Protein AF-A0A4S8M0F4-F1 (afdb_monomer)

Organism: Dendrothele bispora (strain CBS 962.96) (NCBI:txid1314807)

Structure (mmCIF, N/CA/C/O backbone):
data_AF-A0A4S8M0F4-F1
#
_entry.id   AF-A0A4S8M0F4-F1
#
loop_
_atom_site.group_PDB
_atom_site.id
_atom_site.type_symbol
_atom_site.label_atom_id
_atom_site.label_alt_id
_atom_site.label_comp_id
_atom_site.label_asym_id
_atom_site.label_entity_id
_atom_site.label_seq_id
_atom_site.pdbx_PDB_ins_code
_atom_site.Cartn_x
_atom_site.Cartn_y
_atom_site.Cartn_z
_atom_site.occupancy
_atom_site.B_iso_or_equiv
_atom_site.auth_seq_id
_atom_site.auth_comp_id
_atom_site.auth_asym_id
_atom_site.auth_atom_id
_atom_site.pdbx_PDB_model_num
ATOM 1 N N . MET A 1 1 ? 21.049 23.879 -57.300 1.00 48.81 1 MET A N 1
ATOM 2 C CA . MET A 1 1 ? 20.411 22.887 -56.408 1.00 48.81 1 MET A CA 1
ATOM 3 C C . MET A 1 1 ? 20.902 23.128 -54.984 1.00 48.81 1 MET A C 1
ATOM 5 O O . MET A 1 1 ? 22.066 22.835 -54.726 1.00 48.81 1 MET A O 1
ATOM 9 N N . PRO A 1 2 ? 20.112 23.744 -54.087 1.00 59.31 2 PRO A N 1
ATOM 10 C CA . PRO A 1 2 ? 20.532 23.915 -52.700 1.00 59.31 2 PRO A CA 1
ATOM 11 C C . PRO A 1 2 ? 20.573 22.540 -52.022 1.00 59.31 2 PRO A C 1
ATOM 13 O O . PRO A 1 2 ? 19.590 21.805 -51.989 1.00 59.31 2 PRO A O 1
ATOM 16 N N . HIS A 1 3 ? 21.753 22.164 -51.552 1.00 64.50 3 HIS A N 1
ATOM 17 C CA . HIS A 1 3 ? 22.019 20.913 -50.861 1.00 64.50 3 HIS A CA 1
ATOM 18 C C . HIS A 1 3 ? 21.508 21.059 -49.423 1.00 64.50 3 HIS A C 1
ATOM 20 O O . HIS A 1 3 ? 22.044 21.836 -48.636 1.00 64.50 3 HIS A O 1
ATOM 26 N N . ASN A 1 4 ? 20.431 20.350 -49.084 1.00 72.88 4 ASN A N 1
ATOM 27 C CA . ASN A 1 4 ? 19.879 20.356 -47.732 1.00 72.88 4 ASN A CA 1
ATOM 28 C C . ASN A 1 4 ? 20.863 19.674 -46.771 1.00 72.88 4 ASN A C 1
ATOM 30 O O . ASN A 1 4 ? 20.953 18.450 -46.721 1.00 72.88 4 ASN A O 1
ATOM 34 N N . LEU A 1 5 ? 21.597 20.481 -46.002 1.00 80.44 5 LEU A N 1
ATOM 35 C CA . LEU A 1 5 ? 22.578 20.029 -45.006 1.00 80.44 5 LEU A CA 1
ATOM 36 C C . LEU A 1 5 ? 21.950 19.644 -43.659 1.00 80.44 5 LEU A 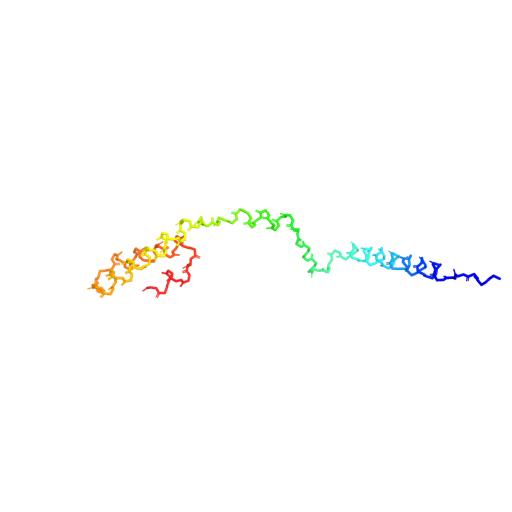C 1
ATOM 38 O O . LEU A 1 5 ? 22.613 19.020 -42.835 1.00 80.44 5 LEU A O 1
ATOM 42 N N . LEU A 1 6 ? 20.674 19.968 -43.428 1.00 78.81 6 LEU A N 1
ATOM 43 C CA . LEU A 1 6 ? 19.932 19.618 -42.207 1.00 78.81 6 LEU A CA 1
ATOM 44 C C . LEU A 1 6 ? 20.103 18.151 -41.750 1.00 78.81 6 LEU A C 1
ATOM 46 O O . LEU A 1 6 ? 20.422 17.944 -40.579 1.00 78.81 6 LEU A O 1
ATOM 50 N N . PRO A 1 7 ? 19.973 17.123 -42.615 1.00 83.56 7 PRO A N 1
ATOM 51 C CA . PRO A 1 7 ? 20.208 15.733 -42.210 1.00 83.56 7 PRO A CA 1
ATOM 52 C C . PRO A 1 7 ? 21.642 15.473 -41.725 1.00 83.56 7 PRO A C 1
ATOM 54 O O . PRO A 1 7 ? 21.842 14.713 -40.778 1.00 83.56 7 PRO A O 1
ATOM 57 N N . PHE A 1 8 ? 22.642 16.131 -42.317 1.00 85.06 8 PHE A N 1
ATOM 58 C CA . PHE A 1 8 ? 24.033 16.004 -41.884 1.00 85.06 8 PHE A CA 1
ATOM 59 C C . PHE A 1 8 ? 24.243 16.624 -40.498 1.00 85.06 8 PHE A C 1
ATOM 61 O O . PHE A 1 8 ? 24.877 16.011 -39.640 1.00 85.06 8 PHE A O 1
ATOM 68 N N . LEU A 1 9 ? 23.658 17.793 -40.231 1.00 85.12 9 LEU A N 1
ATOM 69 C CA . LEU A 1 9 ? 23.760 18.436 -38.921 1.00 85.12 9 LEU A CA 1
ATOM 70 C C . LEU A 1 9 ? 23.138 17.559 -37.825 1.00 85.12 9 LEU A C 1
ATOM 72 O O . LEU A 1 9 ? 23.814 17.289 -36.830 1.00 85.12 9 LEU A O 1
ATOM 76 N N . HIS A 1 10 ? 21.933 17.018 -38.038 1.00 88.50 10 HIS A N 1
ATOM 77 C CA . HIS A 1 10 ? 21.302 16.079 -37.098 1.00 88.50 10 HIS A CA 1
ATOM 78 C C . HIS A 1 10 ? 22.156 14.827 -36.861 1.00 88.50 10 HIS A C 1
ATOM 80 O O . HIS A 1 10 ? 22.354 14.412 -35.720 1.00 88.50 10 HIS A O 1
ATOM 86 N N . GLN A 1 11 ? 22.742 14.264 -37.922 1.00 87.88 11 GLN A N 1
ATOM 87 C CA . GLN A 1 11 ? 23.641 13.114 -37.822 1.00 87.88 11 GLN A CA 1
ATOM 88 C C . GLN A 1 11 ? 24.890 13.426 -36.982 1.00 87.88 11 GLN A C 1
ATOM 90 O O . GLN A 1 11 ? 25.369 12.567 -36.236 1.00 87.88 11 GLN A O 1
ATOM 95 N N . THR A 1 12 ? 25.439 14.639 -37.105 1.00 88.00 12 THR A N 1
ATOM 96 C CA . THR A 1 12 ? 26.607 15.060 -36.321 1.00 88.00 12 THR A CA 1
ATOM 97 C C . THR A 1 12 ? 26.266 15.365 -34.864 1.00 88.00 12 THR A C 1
ATOM 99 O O . THR A 1 12 ? 27.115 15.130 -34.007 1.00 88.00 12 THR A O 1
ATOM 102 N N . GLN A 1 13 ? 25.054 15.843 -34.567 1.00 89.31 13 GLN A N 1
ATOM 103 C CA . GLN A 1 13 ? 24.566 16.021 -33.194 1.00 89.31 13 GLN A CA 1
ATOM 104 C C . GLN A 1 13 ? 24.370 14.662 -32.516 1.00 89.31 13 GLN A C 1
ATOM 106 O O . GLN A 1 13 ? 25.047 14.374 -31.536 1.00 89.31 13 GLN A O 1
ATOM 111 N N . ALA A 1 14 ? 23.622 13.748 -33.143 1.00 89.62 14 ALA A N 1
ATOM 112 C CA . ALA A 1 14 ? 23.399 12.402 -32.609 1.00 89.62 14 ALA A CA 1
ATOM 113 C C . ALA A 1 14 ? 24.706 11.623 -32.363 1.00 89.62 14 ALA A C 1
ATOM 115 O O . ALA A 1 14 ? 24.834 10.875 -31.391 1.00 89.62 14 ALA A O 1
ATOM 116 N N . ARG A 1 15 ? 25.718 11.799 -33.229 1.00 88.56 15 ARG A N 1
ATOM 117 C CA . ARG A 1 15 ? 27.050 11.217 -32.992 1.00 88.56 15 ARG A CA 1
ATOM 118 C C . ARG A 1 15 ? 27.747 11.825 -31.779 1.00 88.56 15 ARG A C 1
ATOM 120 O O . ARG A 1 15 ? 28.385 11.081 -31.040 1.00 88.56 15 ARG A O 1
ATOM 127 N N . ARG A 1 16 ? 27.656 13.142 -31.581 1.00 91.31 16 ARG A N 1
ATOM 128 C CA . ARG A 1 16 ? 28.240 13.810 -30.410 1.00 91.31 16 ARG A CA 1
ATOM 129 C C . ARG A 1 16 ? 27.569 13.343 -29.125 1.00 91.31 16 ARG A C 1
ATOM 131 O O . ARG A 1 16 ? 28.284 12.951 -28.209 1.00 91.31 16 ARG A O 1
ATOM 138 N N . ASP A 1 17 ? 26.242 13.271 -29.106 1.00 91.25 17 ASP A N 1
ATOM 139 C CA . ASP A 1 17 ? 25.470 12.797 -27.951 1.00 91.25 17 ASP A CA 1
ATOM 140 C C . ASP A 1 17 ? 25.846 11.360 -27.576 1.00 91.25 17 ASP A C 1
ATOM 142 O O . ASP A 1 17 ? 26.101 11.053 -26.411 1.00 91.25 17 ASP A O 1
ATOM 146 N N . LYS A 1 18 ? 25.996 10.482 -28.577 1.00 92.38 18 LYS A N 1
ATOM 147 C CA . LYS A 1 18 ? 26.445 9.102 -28.358 1.00 92.38 18 LYS A CA 1
ATOM 148 C C . LYS A 1 18 ? 27.857 9.034 -27.771 1.00 92.38 18 LYS A C 1
ATOM 150 O O . LYS A 1 18 ? 28.102 8.248 -26.862 1.00 92.38 18 LYS A O 1
ATOM 155 N N . VAL A 1 19 ? 28.793 9.843 -28.272 1.00 92.12 19 VAL A N 1
ATOM 156 C CA . VAL A 1 19 ? 30.170 9.882 -27.746 1.00 92.12 19 VAL A CA 1
ATOM 157 C C . VAL A 1 19 ? 30.199 10.420 -26.315 1.00 92.12 19 VAL A C 1
ATOM 159 O O . VAL A 1 19 ? 30.938 9.890 -25.489 1.00 92.12 19 VAL A O 1
ATOM 162 N N . LEU A 1 20 ? 29.395 11.438 -26.006 1.00 91.62 20 LEU A N 1
ATOM 163 C CA . LEU A 1 20 ? 29.261 11.972 -24.649 1.00 91.62 20 LEU A CA 1
ATOM 164 C C . LEU A 1 20 ? 28.693 10.924 -23.691 1.00 91.62 20 LEU A C 1
ATOM 166 O O . LEU A 1 20 ? 29.244 10.744 -22.611 1.00 91.62 20 LEU A O 1
ATOM 170 N N . SE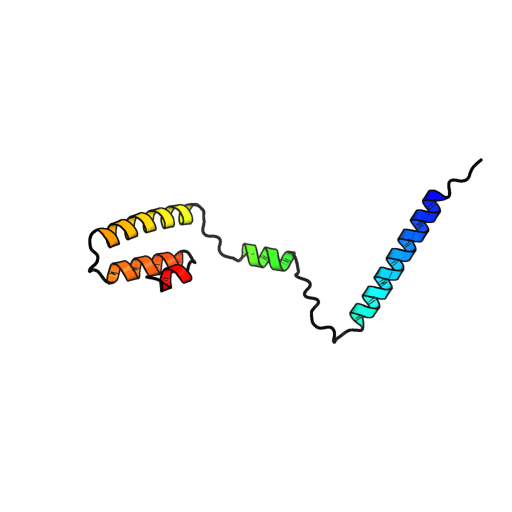R A 1 21 ? 27.661 10.192 -24.113 1.00 88.12 21 SER A N 1
ATOM 171 C CA . SER A 1 21 ? 27.088 9.089 -23.339 1.00 88.12 21 SER A CA 1
ATOM 172 C C . SER A 1 21 ? 28.122 7.997 -23.048 1.00 88.12 21 SER A C 1
ATOM 174 O O . SER A 1 21 ? 28.258 7.602 -21.896 1.00 88.12 21 SER A O 1
ATOM 176 N N . ILE A 1 22 ? 28.918 7.580 -24.042 1.00 89.00 22 ILE A N 1
ATOM 177 C CA . ILE A 1 22 ? 29.990 6.584 -23.850 1.00 89.00 22 ILE A CA 1
ATOM 178 C C . ILE A 1 22 ? 31.059 7.096 -22.877 1.00 89.00 22 ILE A C 1
ATOM 180 O O . ILE A 1 22 ? 31.514 6.358 -22.008 1.00 89.00 22 ILE A O 1
ATOM 184 N N . LYS A 1 23 ? 31.469 8.365 -23.001 1.00 87.06 23 LYS A N 1
ATOM 185 C CA . LYS A 1 23 ? 32.449 8.960 -22.080 1.00 87.06 23 LYS A CA 1
ATOM 186 C C . LYS A 1 23 ? 31.909 9.040 -20.655 1.00 87.06 23 LYS A C 1
ATOM 188 O O . LYS A 1 23 ? 32.646 8.744 -19.721 1.00 87.06 23 LYS A O 1
ATOM 193 N N . LEU A 1 24 ? 30.645 9.426 -20.489 1.00 83.19 24 LEU A N 1
ATOM 194 C CA . LEU A 1 24 ? 29.994 9.494 -19.184 1.00 83.19 24 LEU A CA 1
ATOM 195 C C . LEU A 1 24 ? 29.874 8.101 -18.549 1.00 83.19 24 LEU A C 1
ATOM 197 O O . LEU A 1 24 ? 30.158 7.960 -17.365 1.00 83.19 24 LEU A O 1
ATOM 201 N N . ASP A 1 25 ? 29.541 7.080 -19.341 1.00 82.12 25 ASP A N 1
ATOM 202 C CA . ASP A 1 25 ? 29.485 5.677 -18.909 1.00 82.12 25 ASP A CA 1
ATOM 203 C C . ASP A 1 25 ? 30.868 5.153 -18.480 1.00 82.12 25 ASP A C 1
ATOM 205 O O . ASP A 1 25 ? 31.018 4.551 -17.420 1.00 82.12 25 ASP A O 1
ATOM 209 N N . GLN A 1 26 ? 31.924 5.490 -19.227 1.00 81.00 26 GLN A N 1
ATOM 210 C CA . GLN A 1 26 ? 33.303 5.142 -18.871 1.00 81.00 26 GLN A CA 1
ATOM 211 C C . GLN A 1 26 ? 33.762 5.804 -17.555 1.00 81.00 26 GLN A C 1
ATOM 213 O O . GLN A 1 26 ? 34.447 5.177 -16.740 1.00 81.00 26 GLN A O 1
ATOM 218 N N . ILE A 1 27 ? 33.373 7.064 -17.326 1.00 74.62 27 ILE A N 1
ATOM 219 C CA . ILE A 1 27 ? 33.643 7.792 -16.074 1.00 74.62 27 ILE A CA 1
ATOM 220 C C . ILE A 1 27 ? 32.821 7.193 -14.919 1.00 74.62 27 ILE A C 1
ATOM 222 O O . ILE A 1 27 ? 33.350 7.001 -13.822 1.00 74.62 27 ILE A O 1
ATOM 226 N N . SER A 1 28 ? 31.562 6.825 -15.176 1.00 69.75 28 SER A N 1
ATOM 227 C CA . SER A 1 28 ? 30.688 6.135 -14.220 1.00 69.75 28 SER A CA 1
ATOM 228 C C . SER A 1 28 ? 31.258 4.770 -13.810 1.00 69.75 28 SER A C 1
ATOM 230 O O . SER A 1 28 ? 31.256 4.439 -12.629 1.00 69.75 28 SER A O 1
ATOM 232 N N . GLY A 1 29 ? 31.817 4.002 -14.753 1.00 63.19 29 GLY A N 1
ATOM 233 C CA . GLY A 1 29 ? 32.432 2.692 -14.497 1.00 63.19 29 GLY A CA 1
ATOM 234 C C . GLY A 1 29 ? 33.788 2.741 -13.779 1.00 63.19 29 GLY A C 1
ATOM 235 O O . GLY A 1 29 ? 34.158 1.783 -13.107 1.00 63.19 29 GLY A O 1
ATOM 236 N N . THR A 1 30 ? 34.517 3.860 -13.870 1.00 59.31 30 THR A N 1
ATOM 237 C CA . THR A 1 30 ? 35.797 4.078 -13.152 1.00 59.31 30 THR A CA 1
ATOM 238 C C . THR A 1 30 ? 35.577 4.571 -11.712 1.00 59.31 30 THR A C 1
ATOM 240 O O . THR A 1 30 ? 36.493 4.579 -10.892 1.00 59.31 30 THR A O 1
ATOM 243 N N . SER A 1 31 ? 34.339 4.932 -11.370 1.00 52.34 31 SER A N 1
ATOM 244 C CA . SER A 1 31 ? 33.943 5.420 -10.051 1.00 52.34 31 SER A CA 1
ATOM 245 C C . SER A 1 31 ? 33.391 4.278 -9.195 1.00 52.34 31 SER A C 1
ATOM 247 O O . SER A 1 31 ? 32.226 4.280 -8.811 1.00 52.34 31 SER A O 1
ATOM 249 N N . THR A 1 32 ? 34.236 3.322 -8.803 1.00 53.62 32 THR A N 1
ATOM 250 C CA . THR A 1 32 ? 33.916 2.347 -7.734 1.00 53.62 32 THR A CA 1
ATOM 251 C C . THR A 1 32 ? 33.746 2.997 -6.345 1.00 53.62 32 THR A C 1
ATOM 253 O O . THR A 1 32 ? 33.778 2.307 -5.330 1.00 53.62 32 THR A O 1
ATOM 256 N N . SER A 1 33 ? 33.574 4.322 -6.263 1.00 55.31 33 SER A N 1
ATOM 257 C CA . SER A 1 33 ? 33.454 5.082 -5.015 1.00 55.31 33 SER A CA 1
ATOM 258 C C . SER A 1 33 ? 32.468 6.260 -5.047 1.00 55.31 33 SER A C 1
ATOM 260 O O . SER A 1 33 ? 32.363 6.971 -4.050 1.00 55.31 33 SER A O 1
ATOM 262 N N . SER A 1 34 ? 31.672 6.462 -6.104 1.00 54.53 34 SER A N 1
ATOM 263 C CA . SER A 1 34 ? 30.539 7.402 -6.043 1.00 54.53 34 SER A CA 1
ATOM 264 C C . SER A 1 34 ? 29.281 6.658 -5.596 1.00 54.53 34 SER A C 1
ATOM 266 O O . SER A 1 34 ? 28.405 6.319 -6.394 1.00 54.53 34 SER A O 1
ATOM 268 N N . GLY A 1 35 ? 29.233 6.335 -4.303 1.00 61.50 35 GLY A N 1
ATOM 269 C CA . GLY A 1 35 ? 28.067 5.734 -3.666 1.00 61.50 35 GLY A CA 1
ATOM 270 C C . GLY A 1 35 ? 26.836 6.616 -3.862 1.00 61.50 35 GLY A C 1
ATOM 271 O O . GLY A 1 35 ? 26.814 7.727 -3.342 1.00 61.50 35 GLY A O 1
ATOM 272 N N . SER A 1 36 ? 25.862 6.125 -4.639 1.00 58.84 36 SER A N 1
ATOM 273 C CA . SER A 1 36 ? 24.417 6.466 -4.647 1.00 58.84 36 SER A CA 1
ATOM 274 C C . SER A 1 36 ? 23.732 6.242 -6.008 1.00 58.84 36 SER A C 1
ATOM 276 O O . SER A 1 36 ? 22.583 6.641 -6.172 1.00 58.84 36 SER A O 1
ATOM 278 N N . SER A 1 37 ? 24.358 5.582 -6.994 1.00 51.19 37 SER A N 1
ATOM 279 C CA . SER A 1 37 ? 23.598 5.115 -8.167 1.00 51.19 37 SER A CA 1
ATOM 280 C C . SER A 1 37 ? 22.762 3.888 -7.789 1.00 51.19 37 SER A C 1
ATOM 282 O O . SER A 1 37 ? 23.186 2.745 -7.954 1.00 51.19 37 SER A O 1
ATOM 284 N N . THR A 1 38 ? 21.581 4.109 -7.214 1.00 61.00 38 THR A N 1
ATOM 285 C CA . THR A 1 38 ? 20.575 3.063 -7.016 1.00 61.00 38 THR A CA 1
ATOM 286 C C . THR A 1 38 ? 19.743 2.940 -8.288 1.00 61.00 38 THR A C 1
ATOM 288 O O . THR A 1 38 ? 18.667 3.520 -8.415 1.00 61.00 38 THR A O 1
ATOM 291 N N . SER A 1 39 ? 20.243 2.185 -9.268 1.00 61.66 39 SER A N 1
ATOM 292 C CA . SER A 1 39 ? 19.390 1.738 -10.370 1.00 61.66 39 SER A CA 1
ATOM 293 C C . SER A 1 39 ? 18.434 0.679 -9.823 1.00 61.66 39 SER A C 1
ATOM 295 O O . SER A 1 39 ? 18.850 -0.415 -9.445 1.00 61.66 39 SER A O 1
ATOM 297 N N . ILE A 1 40 ? 17.158 1.036 -9.696 1.00 65.06 40 ILE A N 1
ATOM 298 C CA . ILE A 1 40 ? 16.109 0.095 -9.305 1.00 65.06 40 ILE A CA 1
ATOM 299 C C . ILE A 1 40 ? 15.774 -0.725 -10.548 1.00 65.06 40 ILE A C 1
ATOM 301 O O . ILE A 1 40 ? 15.322 -0.164 -11.545 1.00 65.06 40 ILE A O 1
ATOM 305 N N . ASP A 1 41 ? 15.991 -2.041 -10.493 1.00 77.50 41 ASP A N 1
ATOM 306 C CA . ASP A 1 41 ? 15.545 -2.939 -11.556 1.00 77.50 41 ASP A CA 1
ATOM 307 C C . ASP A 1 41 ? 14.007 -2.930 -11.601 1.00 77.50 41 ASP A C 1
ATOM 309 O O . ASP A 1 41 ? 13.368 -3.396 -10.649 1.00 77.50 41 ASP A O 1
ATOM 313 N N . PRO A 1 42 ? 13.382 -2.421 -12.680 1.00 79.31 42 PRO A N 1
ATOM 314 C CA . PRO A 1 42 ? 11.930 -2.366 -12.775 1.00 79.31 42 PRO A CA 1
ATOM 315 C C . PRO A 1 42 ? 11.304 -3.763 -12.715 1.00 79.31 42 PRO A C 1
ATOM 317 O O . PRO A 1 42 ? 10.198 -3.905 -12.199 1.00 79.31 42 PRO A O 1
ATOM 320 N N . LYS A 1 43 ? 12.000 -4.810 -13.184 1.00 77.88 43 LYS A N 1
ATOM 321 C CA . LYS A 1 43 ? 11.487 -6.186 -13.119 1.00 77.88 43 LYS A CA 1
ATOM 322 C C . LYS A 1 43 ? 11.528 -6.738 -11.699 1.00 77.88 43 LYS A C 1
ATOM 324 O O . LYS A 1 43 ? 10.527 -7.285 -11.239 1.00 77.88 43 LYS A O 1
ATOM 329 N N . GLY A 1 44 ? 12.643 -6.566 -10.991 1.00 82.00 44 GLY A N 1
ATOM 330 C CA . GLY A 1 44 ? 12.753 -6.921 -9.576 1.00 82.00 44 GLY A CA 1
ATOM 331 C C . GLY A 1 44 ? 11.750 -6.164 -8.702 1.00 82.00 44 GLY A C 1
ATOM 332 O O . GLY A 1 44 ? 11.135 -6.756 -7.814 1.00 82.00 44 GLY A O 1
ATOM 333 N N . TYR A 1 45 ? 11.516 -4.883 -8.998 1.00 77.00 45 TYR A N 1
ATOM 334 C CA . TYR A 1 45 ? 10.525 -4.073 -8.293 1.00 77.00 45 TYR A CA 1
ATOM 335 C C . TYR A 1 45 ? 9.097 -4.578 -8.527 1.00 77.00 45 TYR A C 1
ATOM 337 O O . TYR A 1 45 ? 8.371 -4.807 -7.565 1.00 77.00 45 TYR A O 1
ATOM 345 N N . LEU A 1 46 ? 8.712 -4.842 -9.780 1.00 79.62 46 LEU A N 1
ATOM 346 C CA . LEU A 1 46 ? 7.397 -5.409 -10.104 1.00 79.62 46 LEU A CA 1
ATOM 347 C C . LEU A 1 46 ? 7.200 -6.805 -9.503 1.00 79.62 46 LEU A C 1
ATOM 349 O O . LEU A 1 46 ? 6.148 -7.077 -8.944 1.00 79.62 46 LEU A O 1
ATOM 353 N N . THR A 1 47 ? 8.229 -7.655 -9.524 1.00 78.06 47 THR A N 1
ATOM 354 C CA . THR A 1 47 ? 8.169 -8.989 -8.896 1.00 78.06 47 THR A CA 1
ATOM 355 C C . THR A 1 47 ? 7.972 -8.880 -7.385 1.00 78.06 47 THR A C 1
ATOM 357 O O . THR A 1 47 ? 7.203 -9.635 -6.792 1.00 78.06 47 THR A O 1
ATOM 360 N N . SER A 1 48 ? 8.646 -7.917 -6.753 1.00 75.00 48 SER A N 1
ATOM 361 C CA . SER A 1 48 ? 8.480 -7.640 -5.324 1.00 75.00 48 SER A CA 1
ATOM 362 C C . SER A 1 48 ? 7.084 -7.093 -5.011 1.00 75.00 48 SER A C 1
ATOM 364 O O . SER A 1 48 ? 6.533 -7.420 -3.964 1.00 75.00 48 SER A O 1
ATOM 366 N N . LEU A 1 49 ? 6.498 -6.301 -5.916 1.00 72.19 49 LEU A N 1
ATOM 367 C CA . LEU A 1 49 ? 5.123 -5.810 -5.800 1.00 72.19 49 LEU A CA 1
ATOM 368 C C . LEU A 1 49 ? 4.083 -6.921 -5.984 1.00 72.19 49 LEU A C 1
ATOM 370 O O . LEU A 1 49 ? 3.142 -6.974 -5.205 1.00 72.19 49 LEU A O 1
ATOM 374 N N . ASP A 1 50 ? 4.266 -7.830 -6.940 1.00 70.62 50 ASP A N 1
ATOM 375 C CA . ASP A 1 50 ? 3.377 -8.989 -7.120 1.00 70.62 50 ASP A CA 1
ATOM 376 C C . ASP A 1 50 ? 3.489 -9.985 -5.956 1.00 70.62 50 ASP A C 1
ATOM 378 O O . ASP A 1 50 ? 2.523 -10.654 -5.595 1.00 70.62 50 ASP A O 1
ATOM 382 N N . SER A 1 51 ? 4.670 -10.068 -5.337 1.00 68.31 51 SER A N 1
ATOM 383 C CA . SER A 1 51 ? 4.894 -10.869 -4.128 1.00 68.31 51 SER A CA 1
ATOM 384 C C . SER A 1 51 ? 4.304 -10.220 -2.874 1.00 68.31 51 SER A C 1
ATOM 386 O O . SER A 1 51 ? 4.101 -10.900 -1.864 1.00 68.31 51 SER A O 1
ATOM 388 N N . ALA A 1 52 ? 4.042 -8.908 -2.899 1.00 66.38 52 ALA A N 1
ATOM 389 C CA . ALA A 1 52 ? 3.339 -8.246 -1.818 1.00 66.38 52 ALA A CA 1
ATOM 390 C C . ALA A 1 52 ? 1.892 -8.737 -1.847 1.00 66.38 52 ALA A C 1
ATOM 392 O O . ALA A 1 52 ? 1.143 -8.445 -2.772 1.00 66.38 52 ALA A O 1
ATOM 393 N N . ILE A 1 53 ? 1.521 -9.519 -0.834 1.00 59.84 53 ILE A N 1
ATOM 394 C CA . ILE A 1 53 ? 0.203 -10.140 -0.696 1.00 59.84 53 ILE A CA 1
ATOM 395 C C . ILE A 1 53 ? -0.864 -9.038 -0.696 1.00 59.84 53 ILE A C 1
ATOM 397 O O . ILE A 1 53 ? -1.169 -8.427 0.334 1.00 59.84 53 ILE A O 1
ATOM 401 N N . LEU A 1 54 ? -1.417 -8.762 -1.874 1.00 58.62 54 LEU A N 1
ATOM 402 C CA . LEU A 1 54 ? -2.593 -7.931 -2.032 1.00 58.62 54 LEU A CA 1
ATOM 403 C C . LEU A 1 54 ? -3.769 -8.767 -1.553 1.00 58.62 54 LEU A C 1
ATOM 405 O O . LEU A 1 54 ? -4.107 -9.794 -2.140 1.00 58.62 54 LEU A O 1
ATOM 409 N N . LYS A 1 55 ? -4.371 -8.326 -0.452 1.00 62.97 55 LYS A N 1
ATOM 410 C CA . LYS A 1 55 ? -5.631 -8.887 0.024 1.00 62.97 55 LYS A CA 1
ATOM 411 C C . LYS A 1 55 ? -6.647 -8.835 -1.109 1.00 62.97 55 LYS A C 1
ATOM 413 O O . LYS A 1 55 ? -6.749 -7.812 -1.790 1.00 62.97 55 LYS A O 1
ATOM 418 N N . SER A 1 56 ? -7.368 -9.925 -1.330 1.00 63.31 56 SER A N 1
ATOM 419 C CA . SER A 1 56 ? -8.377 -9.980 -2.388 1.00 63.31 56 SER A CA 1
ATOM 420 C C . SER A 1 56 ? -9.505 -8.973 -2.117 1.00 63.31 56 SER A C 1
ATOM 422 O O . SER A 1 56 ? -9.812 -8.678 -0.965 1.00 63.31 56 SER A O 1
ATOM 424 N N . ASP A 1 57 ? -10.166 -8.434 -3.147 1.00 61.12 57 ASP A N 1
ATOM 425 C CA . ASP A 1 57 ? -11.263 -7.456 -2.965 1.00 61.12 57 ASP A CA 1
ATOM 426 C C . ASP A 1 57 ? -12.392 -7.992 -2.050 1.00 61.12 57 ASP A C 1
ATOM 428 O O . ASP A 1 57 ? -12.995 -7.259 -1.260 1.00 61.12 57 ASP A O 1
ATOM 432 N N . ALA A 1 58 ? -12.594 -9.315 -2.066 1.00 60.72 58 ALA A N 1
ATOM 433 C CA . ALA A 1 58 ? -13.464 -10.025 -1.133 1.00 60.72 58 ALA A CA 1
ATOM 434 C C . ALA A 1 58 ? -13.005 -9.877 0.332 1.00 60.72 58 ALA A C 1
ATOM 436 O O . ALA A 1 58 ? -13.805 -9.514 1.196 1.00 60.72 58 ALA A O 1
ATOM 437 N N . GLU A 1 59 ? -11.713 -10.063 0.611 1.00 66.50 59 GLU A N 1
ATOM 438 C CA . GLU A 1 59 ? -11.134 -9.846 1.942 1.00 66.50 59 GLU A CA 1
ATOM 439 C C . GLU A 1 59 ? -11.242 -8.381 2.382 1.00 66.50 59 GLU A C 1
ATOM 441 O O . GLU A 1 59 ? -11.523 -8.116 3.550 1.00 66.50 59 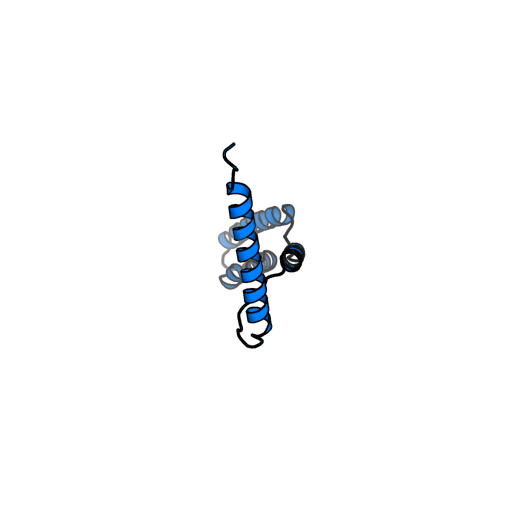GLU A O 1
ATOM 446 N N . ILE A 1 60 ? -11.088 -7.407 1.473 1.00 70.75 60 ILE A N 1
ATOM 447 C CA . ILE A 1 60 ? -11.293 -5.985 1.801 1.00 70.75 60 ILE A CA 1
ATOM 448 C C . ILE A 1 60 ? -12.741 -5.732 2.251 1.00 70.75 60 ILE A C 1
ATOM 450 O O . ILE A 1 60 ? -12.971 -4.987 3.211 1.00 70.75 60 ILE A O 1
ATOM 454 N N . SER A 1 61 ? -13.723 -6.324 1.567 1.00 75.50 61 SER A N 1
ATOM 455 C CA . SER A 1 61 ? -15.141 -6.205 1.928 1.00 75.50 61 SER A CA 1
ATOM 456 C C . SER A 1 61 ? -15.436 -6.823 3.298 1.00 75.50 61 SER A C 1
ATOM 458 O O . SER A 1 61 ? -16.107 -6.210 4.135 1.00 75.50 61 SER A O 1
ATOM 460 N N . ASP A 1 62 ? -14.873 -7.998 3.574 1.00 75.75 62 ASP A N 1
ATOM 461 C CA . ASP A 1 62 ? -15.044 -8.690 4.852 1.00 75.75 62 ASP A CA 1
ATOM 462 C C . ASP A 1 62 ? -14.380 -7.941 6.006 1.00 75.75 62 ASP A C 1
ATOM 464 O O . ASP A 1 62 ? -14.993 -7.785 7.063 1.00 75.75 62 ASP A O 1
ATOM 468 N N . ILE A 1 63 ? -13.194 -7.365 5.790 1.00 75.75 63 ILE A N 1
ATOM 469 C CA . ILE A 1 63 ? -12.521 -6.504 6.773 1.00 75.75 63 ILE A CA 1
ATOM 470 C C . ILE A 1 63 ? -13.379 -5.274 7.094 1.00 75.75 63 ILE A C 1
ATOM 472 O O . ILE A 1 63 ? -13.527 -4.914 8.263 1.00 75.75 63 ILE A O 1
ATOM 476 N N . LYS A 1 64 ? -13.997 -4.634 6.090 1.00 79.56 64 LYS A N 1
ATOM 477 C CA . LYS A 1 64 ? -14.907 -3.496 6.323 1.00 79.56 64 LYS A CA 1
ATOM 478 C C . LYS A 1 64 ? -16.117 -3.904 7.160 1.00 79.56 64 LYS A C 1
ATOM 480 O O . LYS A 1 64 ? -16.486 -3.185 8.088 1.00 79.56 64 LYS A O 1
ATOM 485 N N . ARG A 1 65 ? -16.718 -5.060 6.863 1.00 81.38 65 ARG A N 1
ATOM 486 C CA . ARG A 1 65 ? -17.837 -5.602 7.648 1.00 81.38 65 ARG A CA 1
ATOM 487 C C . ARG A 1 65 ? -17.420 -5.930 9.078 1.00 81.38 65 ARG A C 1
ATOM 489 O O . ARG A 1 65 ? -18.125 -5.554 10.012 1.00 81.38 65 ARG A O 1
ATOM 496 N N . ALA A 1 66 ? -16.260 -6.551 9.256 1.00 78.62 66 ALA A N 1
ATOM 497 C CA . ALA A 1 66 ? -15.711 -6.866 10.564 1.00 78.62 66 ALA A CA 1
ATOM 498 C C . ALA A 1 66 ? -15.430 -5.598 11.390 1.00 78.62 66 ALA A C 1
ATOM 500 O O . ALA A 1 66 ? -15.784 -5.567 12.565 1.00 78.62 66 ALA A O 1
ATOM 501 N N . ARG A 1 67 ? -14.918 -4.514 10.787 1.00 79.62 67 ARG A N 1
ATOM 502 C CA . ARG A 1 67 ? -14.760 -3.219 11.479 1.00 79.62 67 ARG A CA 1
ATOM 503 C C . ARG A 1 67 ? -16.082 -2.657 11.984 1.00 79.62 67 ARG A C 1
ATOM 505 O O . ARG A 1 67 ? -16.178 -2.329 13.158 1.00 79.62 67 ARG A O 1
ATOM 512 N N . MET A 1 68 ? -17.118 -2.622 11.144 1.00 80.56 68 MET A N 1
ATOM 513 C CA . MET A 1 68 ? -18.443 -2.153 11.574 1.00 80.56 68 MET A CA 1
ATOM 514 C C . MET A 1 68 ? -19.006 -2.992 12.732 1.00 80.56 68 MET A C 1
ATOM 516 O O . MET A 1 68 ? -19.636 -2.456 13.646 1.00 80.56 68 MET A O 1
ATOM 520 N N . LEU A 1 69 ? -18.768 -4.308 12.712 1.00 80.62 69 LEU A N 1
ATOM 521 C CA . LEU A 1 69 ? -19.163 -5.206 13.797 1.00 80.62 69 LEU A CA 1
ATOM 522 C C . LEU A 1 69 ? -18.388 -4.911 15.083 1.00 80.62 69 LEU A C 1
ATOM 524 O O . LEU A 1 69 ? -19.009 -4.799 16.140 1.00 80.62 69 LEU A O 1
ATOM 528 N N . PHE A 1 70 ? -17.064 -4.751 15.011 1.00 73.81 70 PHE A N 1
ATOM 529 C CA . PHE A 1 70 ? -16.248 -4.426 16.180 1.00 73.81 70 PHE A CA 1
ATOM 530 C C . PHE A 1 70 ? -16.559 -3.038 16.741 1.00 73.81 70 PHE A C 1
ATOM 532 O O . PHE A 1 70 ? -16.688 -2.927 17.956 1.00 73.81 70 PHE A O 1
ATOM 539 N N . ASP A 1 71 ? -16.796 -2.022 15.908 1.00 77.12 71 ASP A N 1
ATOM 540 C CA . ASP A 1 71 ? -17.222 -0.686 16.351 1.00 77.12 71 ASP A CA 1
ATOM 541 C C . ASP A 1 71 ? -18.545 -0.748 17.126 1.00 77.12 71 ASP A C 1
ATOM 543 O O . ASP A 1 71 ? -18.693 -0.155 18.199 1.00 77.12 71 ASP A O 1
ATOM 547 N N . SER A 1 72 ? -19.504 -1.528 16.622 1.00 75.31 72 SER A N 1
ATOM 548 C CA . SER A 1 72 ? -20.784 -1.755 17.296 1.00 75.31 72 SER A CA 1
ATOM 549 C C . SER A 1 72 ? -20.614 -2.547 18.603 1.00 75.31 72 SER A C 1
ATOM 551 O O . SER A 1 72 ? -21.190 -2.199 19.642 1.00 75.31 72 SER A O 1
ATOM 553 N N . LEU A 1 73 ? -19.752 -3.573 18.612 1.00 69.56 73 LEU A N 1
ATOM 554 C CA . LEU A 1 73 ? -19.442 -4.360 19.810 1.00 69.56 73 LEU A CA 1
ATOM 555 C C . LEU A 1 73 ? -18.713 -3.531 20.877 1.00 69.56 73 LEU A C 1
ATOM 557 O O . LEU A 1 73 ? -19.001 -3.683 22.063 1.00 69.56 73 LEU A O 1
ATOM 561 N N . VAL A 1 74 ? -17.781 -2.665 20.491 1.00 72.50 74 VAL A N 1
ATOM 562 C CA . VAL A 1 74 ? -17.040 -1.778 21.396 1.00 72.50 74 VAL A CA 1
ATOM 563 C C . VAL A 1 74 ? -17.978 -0.733 22.000 1.00 72.50 74 VAL A C 1
ATOM 565 O O . VAL A 1 74 ? -18.020 -0.582 23.222 1.00 72.50 74 VAL A O 1
ATOM 568 N N . LYS A 1 75 ? -18.798 -0.079 21.167 1.00 72.38 75 LYS A N 1
ATOM 569 C CA . LYS A 1 75 ? -19.729 0.971 21.599 1.00 72.38 75 LYS A CA 1
ATOM 570 C C . LYS A 1 75 ? -20.859 0.447 22.485 1.00 72.38 75 LYS A C 1
ATOM 572 O O . LYS A 1 75 ? -21.281 1.145 23.401 1.00 72.38 75 LYS A O 1
ATOM 577 N N . SER A 1 76 ? -21.332 -0.778 22.247 1.00 70.44 76 SER A N 1
ATOM 578 C CA . SER A 1 76 ? -22.396 -1.375 23.064 1.00 70.44 76 SER A CA 1
ATOM 579 C C . SER A 1 76 ? -21.951 -1.710 24.491 1.00 70.44 76 SER A C 1
ATOM 581 O O . SER A 1 76 ? -22.772 -1.683 25.402 1.00 70.44 76 SER A 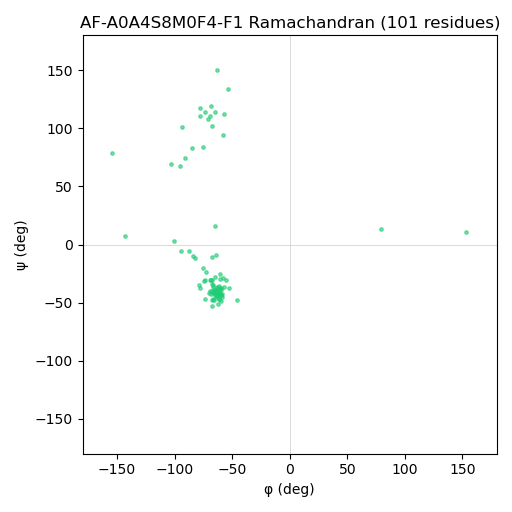O 1
ATOM 583 N N . ASN A 1 77 ? -20.675 -2.050 24.712 1.00 61.06 77 ASN A N 1
ATOM 584 C CA . AS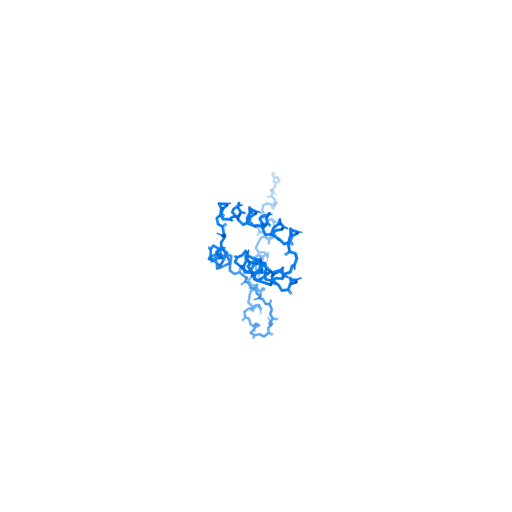N A 1 77 ? -20.221 -2.601 25.992 1.00 61.06 77 ASN A CA 1
ATOM 585 C C . ASN A 1 77 ? -18.722 -2.328 26.256 1.00 61.06 77 ASN A C 1
ATOM 587 O O . ASN A 1 77 ? -17.904 -3.243 26.143 1.00 61.06 77 ASN A O 1
ATOM 591 N N . PRO A 1 78 ? -18.322 -1.127 26.688 1.00 67.44 78 PRO A N 1
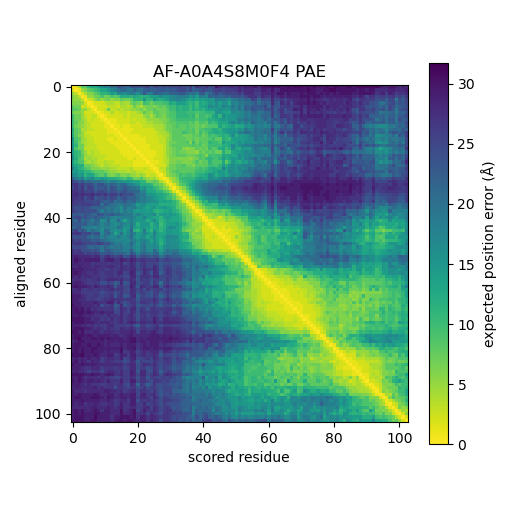ATOM 592 C CA . PRO A 1 78 ? -16.912 -0.708 26.734 1.00 67.44 78 PRO A CA 1
ATOM 593 C C . PRO A 1 78 ? -15.998 -1.496 27.701 1.00 67.44 78 PRO A C 1
ATOM 595 O O . PRO A 1 78 ? -14.782 -1.341 27.657 1.00 67.44 78 PRO A O 1
ATOM 598 N N . LYS A 1 79 ? -16.546 -2.365 28.565 1.00 72.69 79 LYS A N 1
ATOM 599 C CA . LYS A 1 79 ? -15.810 -3.080 29.629 1.00 72.69 79 LYS A CA 1
ATOM 600 C C . LYS A 1 79 ? -15.164 -4.421 29.234 1.00 72.69 79 LYS A C 1
ATOM 602 O O . LYS A 1 79 ? -14.487 -5.015 30.067 1.00 72.69 79 LYS A O 1
ATOM 607 N N . GLN A 1 80 ? -15.366 -4.945 28.020 1.00 67.31 80 GLN A N 1
ATOM 608 C CA . GLN A 1 80 ? -14.777 -6.241 27.632 1.00 67.31 80 GLN A CA 1
ATOM 609 C C . GLN A 1 80 ? -13.423 -6.078 26.927 1.00 67.31 80 GLN A C 1
ATOM 611 O O . GLN A 1 80 ? -13.367 -5.851 25.719 1.00 67.31 80 GLN A O 1
ATOM 616 N N . ALA A 1 81 ? -12.335 -6.301 27.670 1.00 65.50 81 ALA A N 1
ATOM 617 C CA . ALA A 1 81 ? -10.963 -6.358 27.151 1.00 65.50 81 ALA A CA 1
ATOM 618 C C . ALA A 1 81 ? -10.754 -7.329 25.959 1.00 65.50 81 ALA A C 1
ATOM 620 O O . ALA A 1 81 ? -10.052 -6.956 25.020 1.00 65.50 81 ALA A O 1
ATOM 621 N N . PRO A 1 82 ? -11.398 -8.518 25.894 1.00 74.44 82 PRO A N 1
ATOM 622 C CA . PRO A 1 82 ? -11.231 -9.429 24.756 1.00 74.44 82 PRO A CA 1
ATOM 623 C C . PRO A 1 82 ? -11.655 -8.847 23.400 1.00 74.44 82 PRO A C 1
ATOM 625 O O . PRO A 1 82 ? -11.148 -9.275 22.366 1.00 74.44 82 PRO A O 1
ATOM 628 N N . ARG A 1 83 ? -12.566 -7.863 23.377 1.00 69.56 83 ARG A N 1
ATOM 629 C CA . ARG A 1 83 ? -13.041 -7.269 22.118 1.00 69.56 83 ARG A CA 1
ATOM 630 C C . ARG A 1 83 ? -12.069 -6.278 21.516 1.0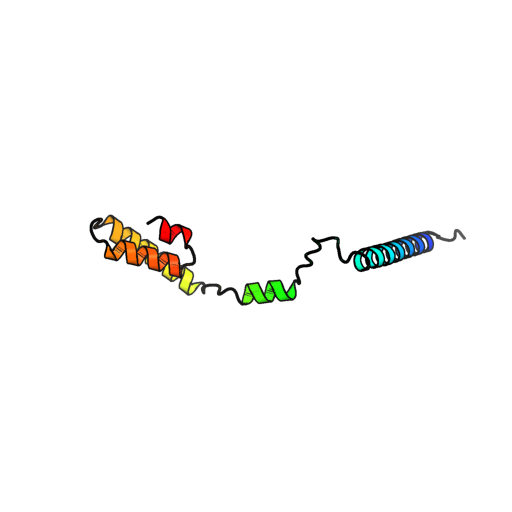0 69.56 83 ARG A C 1
ATOM 632 O O . ARG A 1 83 ? -11.911 -6.260 20.303 1.00 69.56 83 ARG A O 1
ATOM 639 N N . TRP A 1 84 ? -11.407 -5.500 22.360 1.00 72.81 84 TRP A N 1
ATOM 640 C CA . TRP A 1 84 ? -10.342 -4.601 21.939 1.00 72.81 84 TRP A CA 1
ATOM 641 C C . TRP A 1 84 ? -9.160 -5.392 21.365 1.00 72.81 84 TRP A C 1
ATOM 643 O O . TRP A 1 84 ? -8.645 -5.047 20.308 1.00 72.81 84 TRP A O 1
ATOM 653 N N . ILE A 1 85 ? -8.834 -6.543 21.969 1.00 72.00 85 ILE A N 1
ATOM 654 C CA . ILE A 1 85 ? -7.823 -7.479 21.446 1.00 72.00 85 ILE A CA 1
ATOM 655 C C . ILE A 1 85 ? -8.239 -8.039 20.078 1.00 72.00 85 ILE A C 1
ATOM 657 O O . ILE A 1 85 ? -7.420 -8.120 19.166 1.00 72.00 85 ILE A O 1
ATOM 661 N N . ALA A 1 86 ? -9.506 -8.424 19.910 1.00 72.38 86 ALA A N 1
ATOM 662 C CA . ALA A 1 86 ? -10.006 -8.926 18.632 1.00 72.38 86 ALA A CA 1
ATOM 663 C C . ALA A 1 86 ? -10.022 -7.842 17.534 1.00 72.38 86 ALA A C 1
ATOM 665 O O . ALA A 1 86 ? -9.677 -8.138 16.391 1.00 72.38 86 ALA A O 1
ATOM 666 N N . ALA A 1 87 ? -10.342 -6.591 17.881 1.00 68.62 87 ALA A N 1
ATOM 667 C CA . ALA A 1 87 ? -10.261 -5.450 16.970 1.00 68.62 87 ALA A CA 1
ATOM 668 C C . ALA A 1 87 ? -8.809 -5.141 16.557 1.00 68.62 87 ALA A C 1
ATOM 670 O O . ALA A 1 87 ? -8.533 -4.950 15.374 1.00 68.62 87 ALA A O 1
ATOM 671 N N . ALA A 1 88 ? -7.862 -5.181 17.500 1.00 70.69 88 ALA A N 1
ATOM 672 C CA . ALA A 1 88 ? -6.439 -5.010 17.210 1.00 70.69 88 ALA A CA 1
ATOM 673 C C . ALA A 1 88 ? -5.895 -6.125 16.297 1.00 70.69 88 ALA A C 1
ATOM 675 O O . ALA A 1 88 ? -5.181 -5.842 15.336 1.00 70.69 88 ALA A O 1
ATOM 676 N N . ARG A 1 89 ? -6.302 -7.383 16.528 1.00 69.56 89 ARG A N 1
ATOM 677 C CA . ARG A 1 89 ? -5.956 -8.523 15.657 1.00 69.56 89 ARG A CA 1
ATOM 678 C C . ARG A 1 89 ? -6.531 -8.383 14.251 1.00 69.56 89 ARG A C 1
ATOM 680 O O . ARG A 1 89 ? -5.868 -8.748 13.285 1.00 69.56 89 ARG A O 1
ATOM 687 N N . LEU A 1 90 ? -7.746 -7.846 14.116 1.00 68.94 90 LEU A N 1
ATOM 688 C CA . LEU A 1 90 ? -8.319 -7.554 12.803 1.00 68.94 90 LEU A CA 1
ATOM 689 C C . LEU A 1 90 ? -7.478 -6.510 12.052 1.00 68.94 90 LEU A C 1
ATOM 691 O O . LEU A 1 90 ? -7.217 -6.696 10.865 1.00 68.94 90 LEU A O 1
ATOM 695 N N . GLU A 1 91 ? -7.002 -5.460 12.728 1.00 66.62 91 GLU A N 1
ATOM 696 C CA . GLU A 1 91 ? -6.164 -4.435 12.089 1.00 66.62 91 GLU A CA 1
ATOM 697 C C . GLU A 1 91 ? -4.735 -4.905 11.786 1.00 66.62 91 GLU A C 1
ATOM 699 O O . GLU A 1 91 ? -4.159 -4.490 10.774 1.00 66.62 91 GLU A O 1
ATOM 704 N N . GLU A 1 92 ? -4.190 -5.821 12.591 1.00 66.69 92 GLU A N 1
ATOM 705 C CA . GLU A 1 92 ? -2.945 -6.537 12.292 1.00 66.69 92 GLU A CA 1
ATOM 706 C C . GLU A 1 92 ? -3.101 -7.377 11.020 1.00 66.69 92 GLU A C 1
ATOM 708 O O . GLU A 1 92 ? -2.339 -7.205 10.065 1.00 66.69 92 GLU A O 1
ATOM 713 N N . HIS A 1 93 ? -4.156 -8.197 10.944 1.00 62.53 93 HIS A N 1
ATOM 714 C CA . HIS A 1 93 ? -4.468 -8.957 9.738 1.00 62.53 93 HIS A CA 1
ATOM 715 C C . HIS A 1 93 ? -4.723 -8.040 8.545 1.00 62.53 93 HIS A C 1
ATOM 717 O O . HIS A 1 93 ? -4.260 -8.351 7.452 1.00 62.53 93 HIS A O 1
ATOM 723 N N . ALA A 1 9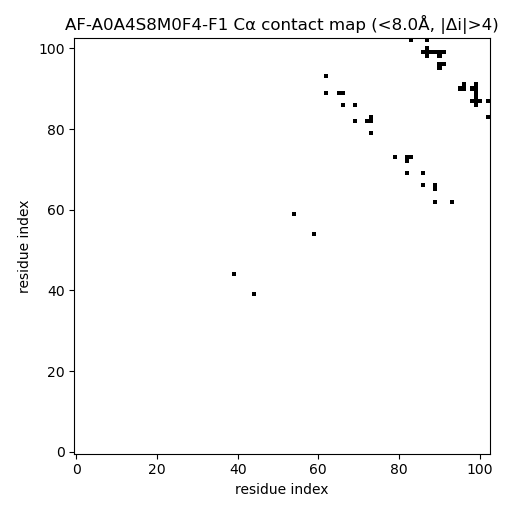4 ? -5.366 -6.882 8.733 1.00 62.50 94 ALA A N 1
ATOM 724 C CA . ALA A 1 94 ? -5.592 -5.872 7.699 1.00 62.50 94 ALA A CA 1
ATOM 725 C C . ALA A 1 94 ? -4.302 -5.179 7.214 1.00 62.50 94 ALA A C 1
ATOM 727 O O . ALA A 1 94 ? -4.322 -4.550 6.155 1.00 62.50 94 ALA A O 1
ATOM 728 N N . GLY A 1 95 ? -3.159 -5.373 7.880 1.00 62.69 95 GLY A N 1
ATOM 729 C CA . GLY A 1 95 ? -1.875 -4.760 7.522 1.00 62.69 95 GLY A CA 1
ATOM 730 C C . GLY A 1 95 ? -1.746 -3.304 7.979 1.00 62.69 95 GLY A C 1
ATOM 731 O O . GLY A 1 95 ? -0.839 -2.601 7.542 1.00 62.69 95 GLY A O 1
ATOM 732 N N . ARG A 1 96 ? -2.646 -2.833 8.854 1.00 59.81 96 ARG A N 1
ATOM 733 C CA . ARG A 1 96 ? -2.589 -1.503 9.477 1.00 59.81 96 ARG A CA 1
ATOM 734 C C . ARG A 1 96 ? -2.091 -1.641 10.910 1.00 59.81 96 ARG A C 1
ATOM 736 O O . ARG A 1 96 ? -2.818 -1.403 11.870 1.00 59.81 96 ARG A O 1
ATOM 743 N N . THR A 1 97 ? -0.817 -1.990 11.048 1.00 56.31 97 THR A N 1
ATOM 744 C CA . THR A 1 97 ? -0.149 -2.162 12.349 1.00 56.31 97 THR A CA 1
ATOM 745 C C . THR A 1 97 ? -0.193 -0.898 13.217 1.00 56.31 97 THR A C 1
ATOM 747 O O . THR A 1 97 ? -0.275 -1.000 14.438 1.00 56.31 97 THR A O 1
ATOM 750 N N . ALA A 1 98 ? -0.236 0.290 12.600 1.00 54.34 98 ALA A N 1
ATOM 751 C CA . ALA A 1 98 ? -0.390 1.569 13.298 1.00 54.34 98 ALA A CA 1
ATOM 752 C C . ALA A 1 98 ? -1.780 1.762 13.938 1.00 54.34 98 ALA A C 1
ATOM 754 O O . ALA A 1 98 ? -1.891 2.423 14.963 1.00 54.34 98 ALA A O 1
ATOM 755 N N . ALA A 1 99 ? -2.838 1.183 13.360 1.00 55.62 99 ALA A N 1
ATOM 756 C CA . ALA A 1 99 ? -4.174 1.216 13.958 1.00 55.62 99 ALA A CA 1
ATOM 757 C C . ALA A 1 99 ? -4.306 0.173 15.079 1.00 55.62 99 ALA A C 1
ATOM 759 O O . ALA A 1 99 ? -4.944 0.444 16.087 1.00 55.62 99 ALA A O 1
ATOM 760 N N . ALA A 1 100 ? -3.649 -0.984 14.938 1.00 52.94 100 ALA A N 1
ATOM 761 C CA . ALA A 1 100 ? -3.657 -2.052 15.941 1.00 52.94 100 ALA A CA 1
ATOM 762 C C . ALA A 1 100 ? -2.992 -1.660 17.275 1.00 52.94 100 ALA A C 1
ATOM 764 O O . ALA A 1 100 ? -3.351 -2.199 18.316 1.00 52.94 100 ALA A O 1
ATOM 765 N N . SER A 1 101 ? -2.028 -0.736 17.248 1.00 52.22 101 SER A N 1
ATOM 766 C CA . SER A 1 101 ? -1.277 -0.281 18.430 1.00 52.22 101 SER A CA 1
ATOM 767 C C . SER A 1 101 ? -1.851 0.981 19.085 1.00 52.22 101 SER A C 1
ATOM 769 O O . SER A 1 101 ? -1.367 1.387 20.138 1.00 52.22 101 SER A O 1
ATOM 771 N N . LEU A 1 102 ? -2.875 1.592 18.476 1.00 51.06 102 LEU A N 1
ATOM 772 C CA . LEU A 1 102 ? -3.551 2.793 18.984 1.00 51.06 102 LEU A CA 1
ATOM 773 C C . LEU A 1 102 ? -4.889 2.478 19.686 1.00 51.06 102 LEU A C 1
ATOM 775 O O . LEU A 1 102 ? -5.598 3.397 20.091 1.00 51.06 102 LEU A O 1
ATOM 779 N N . VAL A 1 103 ? -5.228 1.192 19.804 1.00 49.62 103 VAL A N 1
ATOM 780 C CA . VAL A 1 103 ? -6.398 0.676 20.533 1.00 49.62 103 VAL A CA 1
ATOM 781 C C . VAL A 1 103 ? -6.036 0.415 21.989 1.00 49.62 103 VAL A C 1
ATOM 783 O O . VAL A 1 103 ? -6.823 0.842 22.863 1.00 49.62 103 VAL A O 1
#

Sequence (103 aa):
MPHNLLPFLHQTQARRDKVLSIKLDQISGTSTSSGSSTSIDPKGYLTSLDSAILKSDAEISDIKRARMLFDSLVKSNPKQAPRWIAAARLEEHAGRTAAASLV

Nearest PDB structures (foldseek):
  8y6o-assembly1_G  TM=6.968E-01  e=3.321E-04  Homo sapiens
  6qx9-assembly1_5J  TM=7.019E-01  e=3.321E-04  Homo sapiens
  8h6e-assembly1_4G  TM=6.413E-01  e=1.954E-04  Homo sapiens
  7msp-assembly2_B  TM=7.855E-01  e=3.804E+00  Bacillus subtilis subsp. subtilis str. 168
  4hny-assembly2_C  TM=4.177E-01  e=3.331E+00  Saccharomyces cerevisiae S288C

Mean predicted aligned error: 16.63 Å

Radius of gyration: 29.54 Å; Cα contacts (8 Å, |Δi|>4): 27; chains: 1; bounding box: 58×35×86 Å

pLDDT: mean 71.39, std 11.42, range [48.81, 92.38]

Foldseek 3Di:
DDDPCVVVVVVVVVVVVVVVVVVVVVVVVVCPPPPDPPPDDPVVVVVVVVVPDDDPPVRVVVLVVVLVVLVVVCVVDVPDPVSLQVNLVSCVVVVNNVVSVVD

Secondary structure (DSSP, 8-state):
-----HHHHHHHHHHHHHHHHHHHHHHHHH-TT-TT-----HHHHHHHHHHS----HHHHHHHHHHHHHHHHHHHH-TT-HHHHHHHHHHHHHTT-HHHHT--

Solvent-accessible surface area (backbone atoms only — not comparable to full-atom values): 6230 Å² total; per-residue (Å²): 132,89,78,80,54,66,67,57,52,54,53,54,47,56,52,48,54,52,52,51,50,53,52,51,49,54,54,56,71,70,41,90,73,67,87,76,84,77,80,75,54,67,65,61,50,49,52,54,53,71,66,45,83,72,76,49,74,68,53,54,53,50,52,54,52,50,48,57,49,45,54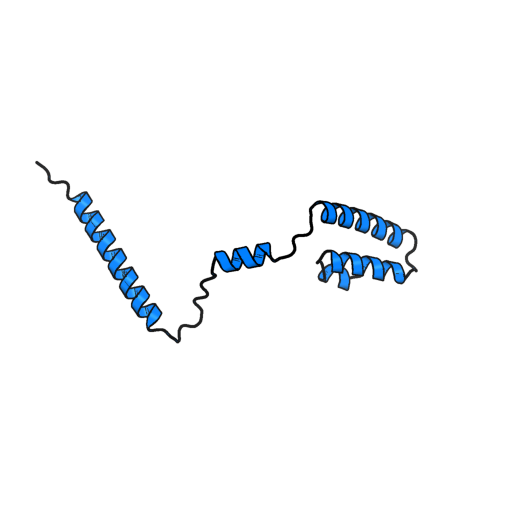,51,53,46,73,76,48,81,82,52,67,71,55,58,53,51,49,25,51,50,26,45,74,69,69,38,56,73,61,29,74,72,112